Protein AF-A0ABD3QQI7-F1 (afdb_monomer)

Radius of gyration: 17.25 Å; Cα contacts (8 Å, |Δi|>4): 127; chains: 1; bounding box: 36×41×48 Å

Structure (mmCIF, N/CA/C/O backbone):
data_AF-A0ABD3QQI7-F1
#
_entry.id   AF-A0ABD3QQI7-F1
#
loop_
_atom_site.group_PDB
_atom_site.id
_atom_site.type_symbol
_atom_site.label_atom_id
_atom_site.label_alt_id
_atom_site.label_comp_id
_atom_site.label_asym_id
_atom_site.label_entity_id
_atom_site.label_seq_id
_atom_site.pdbx_PDB_ins_code
_atom_site.Cartn_x
_atom_site.Cartn_y
_atom_site.Cartn_z
_atom_site.occupancy
_atom_site.B_iso_or_equiv
_atom_site.auth_seq_id
_atom_site.auth_comp_id
_atom_site.auth_asym_id
_atom_site.auth_atom_id
_atom_site.pdbx_PDB_model_num
ATOM 1 N N . MET A 1 1 ? 3.034 -17.577 -5.603 1.00 34.38 1 MET A N 1
ATOM 2 C CA . MET A 1 1 ? 1.889 -17.035 -6.362 1.00 34.38 1 MET A CA 1
ATOM 3 C C . MET A 1 1 ? 1.165 -16.129 -5.384 1.00 34.38 1 MET A C 1
ATOM 5 O O . MET A 1 1 ? 0.642 -16.650 -4.413 1.00 34.38 1 MET A O 1
ATOM 9 N N . TYR A 1 2 ? 1.282 -14.807 -5.522 1.00 46.41 2 TYR A N 1
ATOM 10 C CA . TYR A 1 2 ? 0.501 -13.881 -4.698 1.00 46.41 2 TYR A CA 1
ATOM 11 C C . TYR A 1 2 ? -0.863 -13.752 -5.367 1.00 46.41 2 TYR A C 1
ATOM 13 O O . TYR A 1 2 ? -0.956 -13.210 -6.468 1.00 46.41 2 TYR A O 1
ATOM 21 N N . ASN A 1 3 ? -1.888 -14.337 -4.758 1.00 52.16 3 ASN A N 1
ATOM 22 C CA . ASN A 1 3 ? -3.257 -14.190 -5.223 1.00 52.16 3 ASN A CA 1
ATOM 23 C C . ASN A 1 3 ? -3.844 -12.907 -4.627 1.00 52.16 3 ASN A C 1
ATOM 25 O O . ASN A 1 3 ? -3.501 -12.516 -3.515 1.00 52.16 3 ASN A O 1
ATOM 29 N N . ASN A 1 4 ? -4.757 -12.257 -5.345 1.00 64.25 4 ASN A N 1
ATOM 30 C CA . ASN A 1 4 ? -5.561 -11.169 -4.787 1.00 64.25 4 ASN A CA 1
ATOM 31 C C . ASN A 1 4 ? -6.795 -11.757 -4.080 1.00 64.25 4 ASN A C 1
ATOM 33 O O . ASN A 1 4 ? -7.931 -11.537 -4.499 1.00 64.25 4 ASN A O 1
ATOM 37 N N . ASP A 1 5 ? -6.549 -12.621 -3.094 1.00 74.69 5 ASP A N 1
ATOM 38 C CA . ASP A 1 5 ? -7.580 -13.314 -2.326 1.00 74.69 5 ASP A CA 1
ATOM 39 C C . ASP A 1 5 ? -7.537 -12.942 -0.837 1.00 74.69 5 ASP A C 1
ATOM 41 O O . ASP A 1 5 ? -6.601 -12.311 -0.339 1.00 74.69 5 ASP A O 1
ATOM 45 N N . ALA A 1 6 ? -8.608 -13.308 -0.129 1.00 76.31 6 ALA A N 1
ATOM 46 C CA . ALA A 1 6 ? -8.812 -12.928 1.262 1.00 76.31 6 ALA A CA 1
ATOM 47 C C . ALA A 1 6 ? -7.678 -13.430 2.169 1.00 76.31 6 ALA A C 1
ATOM 49 O O . ALA A 1 6 ? -7.277 -12.723 3.089 1.00 76.31 6 ALA A O 1
ATOM 50 N N . GLU A 1 7 ? -7.146 -14.622 1.883 1.00 80.69 7 GLU A N 1
ATOM 51 C CA . GLU A 1 7 ? -6.081 -15.264 2.655 1.00 80.69 7 GLU A CA 1
ATOM 52 C C . GLU A 1 7 ? -4.735 -14.561 2.468 1.00 80.69 7 GLU A C 1
ATOM 54 O O . GLU A 1 7 ? -4.007 -14.342 3.441 1.00 80.69 7 GLU A O 1
ATOM 59 N N . SER A 1 8 ? -4.425 -14.139 1.243 1.00 82.25 8 SER A N 1
ATOM 60 C CA . SER A 1 8 ? -3.227 -13.353 0.951 1.00 82.25 8 SER A CA 1
ATOM 61 C C . SER A 1 8 ? -3.272 -11.987 1.640 1.00 82.25 8 SER A C 1
ATOM 63 O O . SER A 1 8 ? -2.263 -11.551 2.197 1.00 82.25 8 SER A O 1
ATOM 65 N N . PHE A 1 9 ? -4.445 -11.343 1.688 1.00 83.56 9 PHE A N 1
ATOM 66 C CA . PHE A 1 9 ? -4.632 -10.105 2.449 1.00 83.56 9 PHE A CA 1
ATOM 67 C C . PHE A 1 9 ? -4.379 -10.313 3.949 1.00 83.56 9 PHE A C 1
ATOM 69 O O . PHE A 1 9 ? -3.537 -9.616 4.519 1.00 83.56 9 PHE A O 1
ATOM 76 N N . THR A 1 10 ? -5.021 -11.313 4.576 1.00 86.81 10 THR A N 1
ATOM 77 C CA . THR A 1 10 ? -4.793 -11.629 5.999 1.00 86.81 10 THR A CA 1
ATOM 78 C C . THR A 1 10 ? -3.314 -11.891 6.274 1.00 86.81 10 THR A C 1
ATOM 80 O O . THR A 1 10 ? -2.755 -11.373 7.239 1.00 86.81 10 THR A O 1
ATOM 83 N N . THR A 1 11 ? -2.664 -12.674 5.409 1.00 89.19 11 THR A N 1
ATOM 84 C CA . THR A 1 11 ? -1.254 -13.052 5.560 1.00 89.19 11 THR A CA 1
ATOM 85 C C . THR A 1 11 ? -0.358 -11.820 5.560 1.00 89.19 11 THR A C 1
ATOM 87 O O . THR A 1 11 ? 0.465 -11.669 6.459 1.00 89.19 11 THR A O 1
ATOM 90 N N . ASN A 1 12 ? -0.565 -10.899 4.616 1.00 88.75 12 ASN A N 1
ATOM 91 C CA . ASN A 1 12 ? 0.216 -9.666 4.536 1.00 88.75 12 ASN A CA 1
ATOM 92 C C . ASN A 1 12 ? 0.032 -8.785 5.781 1.00 88.75 12 ASN A C 1
ATOM 94 O O . ASN A 1 12 ? 1.013 -8.251 6.300 1.00 88.75 12 ASN A O 1
ATOM 98 N N . VAL A 1 13 ? -1.195 -8.670 6.299 1.00 90.62 13 VAL A N 1
ATOM 99 C CA . VAL A 1 13 ? -1.470 -7.915 7.534 1.00 90.62 13 VAL A CA 1
ATOM 100 C C . VAL A 1 13 ? -0.763 -8.552 8.733 1.00 90.62 13 VAL A C 1
ATOM 102 O O . VAL A 1 13 ? -0.071 -7.859 9.479 1.00 90.62 13 VAL A O 1
ATOM 105 N N . VAL A 1 14 ? -0.860 -9.875 8.889 1.00 91.88 14 VAL A N 1
ATOM 106 C CA . VAL A 1 14 ? -0.189 -10.613 9.972 1.00 91.88 14 VAL A CA 1
ATOM 107 C C . VAL A 1 14 ? 1.332 -10.471 9.880 1.00 91.88 14 VAL A C 1
ATOM 109 O O . VAL A 1 14 ? 1.983 -10.217 10.892 1.00 91.88 14 VAL A O 1
ATOM 112 N N . THR A 1 15 ? 1.915 -10.568 8.683 1.00 94.12 15 THR A N 1
ATOM 113 C CA . THR A 1 15 ? 3.352 -10.333 8.472 1.00 94.12 15 THR A CA 1
ATOM 114 C C . THR A 1 15 ? 3.748 -8.889 8.798 1.00 94.12 15 THR A C 1
ATOM 116 O O . THR A 1 15 ? 4.799 -8.658 9.402 1.00 94.12 15 THR A O 1
ATOM 119 N N . GLY A 1 16 ? 2.901 -7.909 8.472 1.00 94.00 16 GLY A N 1
ATOM 120 C CA . GLY A 1 16 ? 3.091 -6.511 8.865 1.00 94.00 16 GLY A CA 1
ATOM 121 C C . GLY A 1 16 ? 3.177 -6.339 10.383 1.00 94.00 16 GLY A C 1
ATOM 122 O O . GLY A 1 16 ? 4.066 -5.645 10.871 1.00 94.00 16 GLY A O 1
ATOM 123 N N . VAL A 1 17 ? 2.318 -7.031 11.134 1.00 95.25 17 VAL A N 1
ATOM 124 C CA . VAL A 1 17 ? 2.361 -7.042 12.606 1.00 95.25 17 VAL A CA 1
ATOM 125 C C . VAL A 1 17 ? 3.618 -7.745 13.127 1.00 95.25 17 VAL A C 1
ATOM 127 O O . VAL A 1 17 ? 4.332 -7.204 13.967 1.00 95.25 17 VAL A O 1
ATOM 130 N N . GLN A 1 18 ? 3.937 -8.932 12.603 1.00 94.50 18 GLN A N 1
ATOM 131 C CA . GLN A 1 18 ? 5.090 -9.731 13.047 1.00 94.50 18 GLN A CA 1
ATOM 132 C C . GLN A 1 18 ? 6.438 -9.051 12.787 1.00 94.50 18 GLN A C 1
ATOM 134 O O . GLN A 1 18 ? 7.374 -9.215 13.566 1.00 94.50 18 GLN A O 1
ATOM 139 N N . SER A 1 19 ? 6.540 -8.287 11.700 1.00 95.81 19 SER A N 1
ATOM 140 C CA . SER A 1 19 ? 7.739 -7.509 11.368 1.00 95.81 19 SER A CA 1
ATOM 141 C C . SER A 1 19 ? 7.876 -6.218 12.184 1.00 95.81 19 SER A C 1
ATOM 143 O O . SER A 1 19 ? 8.924 -5.579 12.127 1.00 95.81 19 SER A O 1
ATOM 145 N N . GLY A 1 20 ? 6.841 -5.824 12.935 1.00 93.62 20 GLY A N 1
ATOM 146 C CA . GLY A 1 20 ? 6.783 -4.552 13.659 1.00 93.62 20 GLY A CA 1
ATOM 147 C C . GLY A 1 20 ? 6.472 -3.341 12.776 1.00 93.62 20 GLY A C 1
ATOM 148 O O . GLY A 1 20 ? 6.507 -2.213 13.260 1.00 93.62 20 GLY A O 1
ATOM 149 N N . TRP A 1 21 ? 6.161 -3.548 11.493 1.00 92.94 21 TRP A N 1
ATOM 150 C CA . TRP A 1 21 ? 5.775 -2.467 10.585 1.00 92.94 21 TRP A CA 1
ATOM 151 C C . TRP A 1 21 ? 4.370 -1.929 10.903 1.00 92.94 21 TRP A C 1
ATOM 153 O O . TRP A 1 21 ? 4.168 -0.715 10.965 1.00 92.94 21 TRP A O 1
ATOM 163 N N . LEU A 1 22 ? 3.412 -2.824 11.169 1.00 94.62 22 LEU A N 1
ATOM 164 C CA . LEU A 1 22 ? 2.130 -2.479 11.786 1.00 94.62 22 LEU A CA 1
ATOM 165 C C . LEU A 1 22 ? 2.257 -2.637 13.299 1.00 94.62 22 LEU A C 1
ATOM 167 O O . LEU A 1 22 ? 2.469 -3.739 13.800 1.00 94.62 22 LEU A O 1
ATOM 171 N N . GLN A 1 23 ? 2.108 -1.538 14.029 1.00 95.75 23 GLN A N 1
ATOM 172 C CA . GLN A 1 23 ? 2.324 -1.505 15.472 1.00 95.75 23 GLN A CA 1
ATOM 173 C C . GLN A 1 23 ? 1.207 -0.750 16.187 1.00 95.75 23 GLN A C 1
ATOM 175 O O . GLN A 1 23 ? 0.340 -0.136 15.569 1.00 95.75 23 GLN A O 1
ATOM 180 N N . ARG A 1 24 ? 1.238 -0.777 17.520 1.00 96.25 24 ARG A N 1
ATOM 181 C CA . ARG A 1 24 ? 0.294 -0.050 18.370 1.00 96.25 24 ARG A CA 1
ATOM 182 C C . ARG A 1 24 ? 0.120 1.403 17.915 1.00 96.25 24 ARG A C 1
ATOM 184 O O . ARG A 1 24 ? 1.096 2.148 17.850 1.00 96.25 24 ARG A O 1
ATOM 191 N N . GLY A 1 25 ? -1.126 1.806 17.660 1.00 94.50 25 GLY A N 1
ATOM 192 C CA . GLY A 1 25 ? -1.473 3.153 17.192 1.00 94.50 25 GLY A CA 1
ATOM 193 C C . GLY A 1 25 ? -1.402 3.353 15.674 1.00 94.50 25 GLY A C 1
ATOM 194 O O . GLY A 1 25 ? -1.752 4.433 15.200 1.00 94.50 25 GLY A O 1
ATOM 195 N N . SER A 1 26 ? -0.990 2.344 14.900 1.00 94.62 26 SER A N 1
ATOM 196 C CA . SER A 1 26 ? -1.114 2.363 13.440 1.00 94.62 26 SER A CA 1
ATOM 197 C C . SER A 1 26 ? -2.585 2.368 13.010 1.00 94.62 26 SER A C 1
ATOM 199 O O . SER A 1 26 ? -3.444 1.755 13.648 1.00 94.62 26 SER A O 1
ATOM 201 N N . VAL A 1 27 ? -2.847 3.015 11.873 1.00 92.56 27 VAL A N 1
ATOM 202 C CA . VAL A 1 27 ? -4.125 2.948 11.159 1.00 92.56 27 VAL A CA 1
ATOM 203 C C . VAL A 1 27 ? -3.892 2.222 9.841 1.00 92.56 27 VAL A C 1
ATOM 205 O O . VAL A 1 27 ? -3.147 2.708 8.990 1.00 92.56 27 VAL A O 1
ATOM 208 N N . LEU A 1 28 ? -4.512 1.057 9.676 1.00 92.25 28 LEU A N 1
ATOM 209 C CA . LEU A 1 28 ? -4.548 0.341 8.408 1.00 92.25 28 LEU A CA 1
ATOM 210 C C . LEU A 1 28 ? -5.768 0.827 7.625 1.00 92.25 28 LEU A C 1
ATOM 212 O O . LEU A 1 28 ? -6.891 0.673 8.087 1.00 92.25 28 LEU A O 1
ATOM 216 N N . VAL A 1 29 ? -5.557 1.422 6.456 1.00 89.69 29 VAL A N 1
ATOM 217 C CA . VAL A 1 29 ? -6.639 1.864 5.568 1.00 89.69 29 VAL A CA 1
ATOM 218 C C . VAL A 1 29 ? -6.808 0.839 4.454 1.00 89.69 29 VAL A C 1
ATOM 220 O O . VAL A 1 29 ? -5.826 0.489 3.799 1.00 89.69 29 VAL A O 1
ATOM 223 N N . ALA A 1 30 ? -8.034 0.377 4.222 1.00 88.44 30 ALA A N 1
ATOM 224 C CA . ALA A 1 30 ? -8.340 -0.576 3.160 1.00 88.44 30 ALA A CA 1
ATOM 225 C C . ALA A 1 30 ? -9.662 -0.231 2.464 1.00 88.44 30 ALA A C 1
ATOM 227 O O . ALA A 1 30 ? -10.595 0.285 3.084 1.00 88.44 30 ALA A O 1
ATOM 228 N N . ASP A 1 31 ? -9.757 -0.531 1.167 1.00 83.25 31 ASP A N 1
ATOM 229 C CA . ASP A 1 31 ? -11.053 -0.532 0.491 1.00 83.25 31 ASP A CA 1
ATOM 230 C C . ASP A 1 31 ? -11.954 -1.646 1.049 1.00 83.25 31 ASP A C 1
ATOM 232 O O . ASP A 1 31 ? -11.485 -2.640 1.611 1.00 83.25 31 ASP A O 1
ATOM 236 N N . ASN A 1 32 ? -13.266 -1.490 0.893 1.00 78.94 32 ASN A N 1
ATOM 237 C CA . ASN A 1 32 ? -14.251 -2.455 1.374 1.00 78.94 32 ASN A CA 1
ATOM 238 C C . ASN A 1 32 ? -14.560 -3.576 0.363 1.00 78.94 32 ASN A C 1
ATOM 240 O O . ASN A 1 32 ? -15.684 -4.086 0.328 1.00 78.94 32 ASN A O 1
ATOM 244 N N . SER A 1 33 ? -13.586 -3.966 -0.470 1.00 78.25 33 SER A N 1
ATOM 245 C CA . SER A 1 33 ? -13.733 -5.089 -1.400 1.00 78.25 33 SER A CA 1
ATOM 246 C C . SER A 1 33 ? -14.187 -6.365 -0.678 1.00 78.25 33 SER A C 1
ATOM 248 O O . SER A 1 33 ? -13.796 -6.640 0.460 1.00 78.25 33 SER A O 1
ATOM 250 N N . ALA A 1 34 ? -14.984 -7.197 -1.358 1.00 69.75 34 ALA A N 1
ATOM 251 C CA . ALA A 1 34 ? -15.436 -8.493 -0.835 1.00 69.75 34 ALA A CA 1
ATOM 252 C C . ALA A 1 34 ? -14.263 -9.423 -0.460 1.00 69.75 34 ALA A C 1
ATOM 254 O O . ALA A 1 34 ? -14.400 -10.288 0.404 1.00 69.75 34 ALA A O 1
ATOM 255 N N . VAL A 1 35 ? -13.095 -9.213 -1.077 1.00 65.94 35 VAL A N 1
ATOM 256 C CA . VAL A 1 35 ? -11.839 -9.905 -0.755 1.00 65.94 35 VAL A CA 1
ATOM 257 C C . VAL A 1 35 ? -11.341 -9.542 0.650 1.00 65.94 35 VAL A C 1
ATOM 259 O O . VAL A 1 35 ? -10.846 -10.403 1.373 1.00 65.94 35 VAL A O 1
ATOM 262 N N . HIS A 1 36 ? -11.515 -8.293 1.078 1.00 63.09 36 HIS A N 1
ATOM 263 C CA . HIS A 1 36 ? -11.062 -7.820 2.386 1.00 63.09 36 HIS A CA 1
ATOM 264 C C . HIS A 1 36 ? -12.096 -8.027 3.498 1.00 63.09 36 HIS A C 1
ATOM 266 O O . HIS A 1 36 ? -11.731 -8.004 4.664 1.00 63.09 36 HIS A O 1
ATOM 272 N N . THR A 1 37 ? -13.369 -8.246 3.161 1.00 62.47 37 THR A N 1
ATOM 273 C CA . THR A 1 37 ? -14.474 -8.316 4.140 1.00 62.47 37 THR A CA 1
ATOM 274 C C . THR A 1 37 ? -15.072 -9.719 4.309 1.00 62.47 37 THR A C 1
ATOM 276 O O . THR A 1 37 ? -15.802 -9.972 5.268 1.00 62.47 37 THR A O 1
ATOM 279 N N . GLY A 1 38 ? -14.763 -10.656 3.406 1.00 63.97 38 GLY A N 1
ATOM 280 C CA . GLY A 1 38 ? -15.265 -12.032 3.441 1.00 63.97 38 GLY A CA 1
ATOM 281 C C . GLY A 1 38 ? -14.301 -13.062 4.048 1.00 63.97 38 GLY A C 1
ATOM 282 O O . GLY A 1 38 ? -13.099 -12.835 4.197 1.00 63.97 38 GLY A O 1
ATOM 283 N N . GLY A 1 39 ? -14.824 -14.254 4.351 1.00 68.31 39 GLY A N 1
ATOM 284 C CA . GLY A 1 39 ? -14.025 -15.415 4.760 1.00 68.31 39 GLY A CA 1
ATOM 285 C C . GLY A 1 39 ? -13.330 -15.231 6.113 1.00 68.31 39 GLY A C 1
ATOM 286 O O . GLY A 1 39 ? -13.976 -14.925 7.106 1.00 68.31 39 GLY A O 1
ATOM 287 N N . ARG A 1 40 ? -12.006 -15.433 6.166 1.00 63.78 40 ARG A N 1
ATOM 288 C CA . ARG A 1 40 ? -11.204 -15.265 7.396 1.00 63.78 40 ARG A CA 1
ATOM 289 C C . ARG A 1 40 ? -11.035 -13.807 7.837 1.00 63.78 40 ARG A C 1
ATOM 291 O O . ARG A 1 40 ? -10.574 -13.576 8.948 1.00 63.78 40 ARG A O 1
ATOM 298 N N . ASN A 1 41 ? -11.403 -12.837 6.999 1.00 71.62 41 ASN A N 1
ATOM 299 C CA . ASN A 1 41 ? -11.239 -11.422 7.328 1.00 71.62 41 ASN A CA 1
ATOM 300 C C . ASN A 1 41 ? -12.383 -10.846 8.173 1.00 71.62 41 ASN A C 1
ATOM 302 O O . ASN A 1 41 ? -12.272 -9.714 8.634 1.00 71.62 41 ASN A O 1
ATOM 306 N N . THR A 1 42 ? -13.448 -11.614 8.428 1.00 77.81 42 THR A N 1
ATOM 307 C CA . THR A 1 42 ? -14.592 -11.159 9.235 1.00 77.81 42 THR A CA 1
ATOM 308 C C . THR A 1 42 ? -14.193 -10.786 10.668 1.00 77.81 42 THR A C 1
ATOM 310 O O . THR A 1 42 ? -14.745 -9.842 11.219 1.00 77.81 42 THR A O 1
ATOM 313 N N . ASP A 1 43 ? -13.178 -11.453 11.227 1.00 85.31 43 ASP A N 1
ATOM 314 C CA . ASP A 1 43 ? -12.683 -11.195 12.587 1.00 85.31 43 ASP A CA 1
ATOM 315 C C . ASP A 1 43 ? -11.392 -10.353 12.614 1.00 85.31 43 ASP A C 1
ATOM 317 O O . ASP A 1 43 ? -10.869 -10.051 13.688 1.00 85.31 43 ASP A O 1
ATOM 321 N N . LEU A 1 44 ? -10.845 -9.977 11.448 1.00 87.88 44 LEU A N 1
ATOM 322 C CA . LEU A 1 44 ? -9.528 -9.334 11.356 1.00 87.88 44 LEU A CA 1
ATOM 323 C C . LEU A 1 44 ? -9.504 -7.967 12.049 1.00 87.88 44 LEU A C 1
ATOM 325 O O . LEU A 1 44 ? -8.536 -7.647 12.735 1.00 87.88 44 LEU A O 1
ATOM 329 N N . GLU A 1 45 ? -10.572 -7.184 11.898 1.00 90.62 45 GLU A N 1
ATOM 330 C CA . GLU A 1 45 ? -10.728 -5.886 12.562 1.00 90.62 45 GLU A CA 1
ATOM 331 C C . GLU A 1 45 ? -10.669 -6.028 14.089 1.00 90.62 45 GLU A C 1
ATOM 333 O O . GLU A 1 45 ? -9.861 -5.370 14.748 1.00 90.62 45 GLU A O 1
ATOM 338 N N . GLN A 1 46 ? -11.462 -6.951 14.642 1.00 92.44 46 GLN A N 1
ATOM 339 C CA . GLN A 1 46 ? -11.507 -7.212 16.079 1.00 92.44 46 GLN A CA 1
ATOM 340 C C . GLN A 1 46 ? -10.159 -7.740 16.591 1.00 92.44 46 GLN A C 1
ATOM 342 O O . GLN A 1 46 ? -9.654 -7.283 17.615 1.00 92.44 46 GLN A O 1
ATOM 347 N N . TRP A 1 47 ? -9.532 -8.660 15.851 1.00 93.62 47 TRP A N 1
ATOM 348 C CA . TRP A 1 47 ? -8.227 -9.217 16.204 1.00 93.62 47 TRP A CA 1
ATOM 349 C C . TRP A 1 47 ? -7.125 -8.149 16.247 1.00 93.62 47 TRP A C 1
ATOM 351 O O . TRP A 1 47 ? -6.348 -8.122 17.207 1.00 93.62 47 TRP A O 1
ATOM 361 N N . LEU A 1 48 ? -7.073 -7.258 15.247 1.00 94.69 48 LEU A N 1
ATOM 362 C CA . LEU A 1 48 ? -6.122 -6.141 15.191 1.00 94.69 48 LEU A CA 1
ATOM 363 C C . LEU A 1 48 ? -6.299 -5.184 16.373 1.00 94.69 48 LEU A C 1
ATOM 365 O O . LEU A 1 48 ? -5.311 -4.758 16.984 1.00 94.69 48 LEU A O 1
ATOM 369 N N . TRP A 1 49 ? -7.548 -4.871 16.712 1.00 95.50 49 TRP A N 1
ATOM 370 C CA . TRP A 1 49 ? -7.852 -3.964 17.807 1.00 95.50 49 TRP A CA 1
ATOM 371 C C . TRP A 1 49 ? -7.493 -4.565 19.170 1.00 95.50 49 TRP A C 1
ATOM 373 O O . TRP A 1 49 ? -6.711 -3.969 19.915 1.00 95.50 49 TRP A O 1
ATOM 383 N N . ASP A 1 50 ? -7.989 -5.765 19.474 1.00 96.62 50 ASP A N 1
ATOM 384 C CA . ASP A 1 50 ? -7.863 -6.364 20.808 1.00 96.62 50 ASP A CA 1
ATOM 385 C C . ASP A 1 50 ? -6.425 -6.745 21.160 1.00 96.62 50 ASP A C 1
ATOM 387 O O . ASP A 1 50 ? -6.005 -6.608 22.311 1.00 96.62 50 ASP A O 1
ATOM 391 N N . ASN A 1 51 ? -5.657 -7.216 20.175 1.00 95.62 51 ASN A N 1
ATOM 392 C CA . ASN A 1 51 ? -4.322 -7.762 20.420 1.00 95.62 51 ASN A CA 1
ATOM 393 C C . ASN A 1 51 ? -3.207 -6.736 20.196 1.00 95.62 51 ASN A C 1
ATOM 395 O O . ASN A 1 51 ? -2.150 -6.845 20.817 1.00 95.62 51 ASN A O 1
ATOM 399 N N . PHE A 1 52 ? -3.422 -5.740 19.329 1.00 96.19 52 PHE A N 1
ATOM 400 C CA . PHE A 1 52 ? -2.355 -4.824 18.905 1.00 96.19 52 PHE A CA 1
ATOM 401 C C . PHE A 1 52 ? -2.730 -3.347 18.990 1.00 96.19 52 PHE A C 1
ATOM 403 O O . PHE A 1 52 ? -1.845 -2.504 18.845 1.00 96.19 52 PHE A O 1
ATOM 410 N N . GLN A 1 53 ? -3.999 -3.010 19.252 1.00 96.75 53 GLN A N 1
ATOM 411 C CA . GLN A 1 53 ? -4.508 -1.632 19.218 1.00 96.75 53 GLN A CA 1
ATOM 412 C C . GLN A 1 53 ? -4.168 -0.937 17.889 1.00 96.75 53 GLN A C 1
ATOM 414 O O . GLN A 1 53 ? -3.713 0.212 17.858 1.00 96.75 53 GLN A O 1
ATOM 419 N N . ILE A 1 54 ? -4.345 -1.681 16.795 1.00 96.88 54 ILE A N 1
ATOM 420 C CA . ILE A 1 54 ? -4.261 -1.197 15.416 1.00 96.88 54 ILE A CA 1
ATOM 421 C C . ILE A 1 54 ? -5.688 -0.948 14.938 1.00 96.88 54 ILE A C 1
ATOM 423 O O . ILE A 1 54 ? -6.545 -1.820 15.073 1.00 96.88 54 ILE A O 1
ATOM 427 N N . PHE A 1 55 ? -5.948 0.234 14.384 1.00 94.81 55 PHE A N 1
ATOM 428 C CA . PHE A 1 55 ? -7.272 0.589 13.877 1.00 94.81 55 PHE A CA 1
ATOM 429 C C . PHE A 1 55 ? -7.377 0.262 12.386 1.00 94.81 55 PH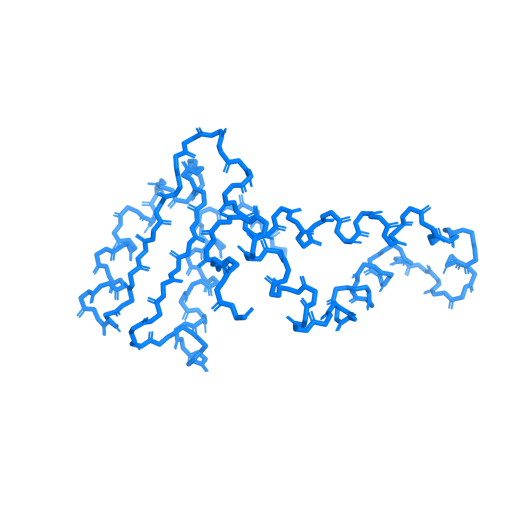E A C 1
ATOM 431 O O . PHE A 1 55 ? -6.558 0.734 11.597 1.00 94.81 55 PHE A O 1
ATOM 438 N N . LEU A 1 56 ? -8.374 -0.531 11.993 1.00 92.00 56 LEU A N 1
ATOM 439 C CA . LEU A 1 56 ? -8.677 -0.814 10.591 1.00 92.00 56 LEU A CA 1
ATOM 440 C C . LEU A 1 56 ? -9.779 0.136 10.110 1.00 92.00 56 LEU A C 1
ATOM 442 O O . LEU A 1 56 ? -10.906 0.090 10.592 1.00 92.00 56 LEU A O 1
ATOM 446 N N . LEU A 1 57 ? -9.438 1.015 9.170 1.00 90.44 57 LEU A N 1
ATOM 447 C CA . LEU A 1 57 ? -10.356 1.962 8.553 1.00 90.44 57 LEU A CA 1
ATOM 448 C C . LEU A 1 57 ? -10.800 1.443 7.184 1.00 90.44 57 LEU A C 1
ATOM 450 O O . LEU A 1 57 ? -10.028 1.453 6.222 1.00 90.44 57 LEU A O 1
ATOM 454 N N . TRP A 1 58 ? -12.072 1.065 7.092 1.00 89.19 58 TRP A N 1
ATOM 455 C CA . TRP A 1 58 ? -12.716 0.729 5.827 1.00 89.19 58 TRP A CA 1
ATOM 456 C C . TRP A 1 58 ? -13.143 1.983 5.071 1.00 89.19 58 TRP A C 1
ATOM 458 O O . TRP A 1 58 ? -13.894 2.814 5.588 1.00 89.19 58 TRP A O 1
ATOM 468 N N . LEU A 1 59 ? -12.702 2.102 3.821 1.00 90.06 59 LEU A N 1
ATOM 469 C CA . LEU A 1 59 ? -13.178 3.146 2.923 1.00 90.06 59 LEU A CA 1
ATOM 470 C C . LEU A 1 59 ? -14.571 2.806 2.373 1.00 90.06 59 LEU A C 1
ATOM 472 O O . LEU A 1 59 ? -14.878 1.629 2.152 1.00 90.06 59 LEU A O 1
ATOM 476 N N . PRO A 1 60 ? -15.425 3.814 2.114 1.00 89.00 60 PRO A N 1
ATOM 477 C CA . PRO A 1 60 ? -16.681 3.597 1.413 1.00 89.00 60 PRO A CA 1
ATOM 478 C C . PRO A 1 60 ? -16.478 2.951 0.040 1.00 89.00 60 PRO A C 1
ATOM 480 O O . PRO A 1 60 ? -15.438 3.071 -0.607 1.00 89.00 60 PRO A O 1
ATOM 483 N N . ALA A 1 61 ? -17.520 2.279 -0.445 1.00 87.12 61 ALA A N 1
ATOM 484 C CA . ALA A 1 61 ? -17.470 1.705 -1.781 1.00 87.12 61 ALA A CA 1
ATOM 485 C C . ALA A 1 61 ? -17.375 2.821 -2.829 1.00 87.12 61 ALA A C 1
ATOM 487 O O . ALA A 1 61 ? -18.128 3.795 -2.767 1.00 87.12 61 ALA A O 1
ATOM 488 N N . ARG A 1 62 ? -16.541 2.604 -3.854 1.00 86.44 62 ARG A N 1
ATOM 489 C CA . ARG A 1 62 ? -16.373 3.510 -5.006 1.00 86.44 62 ARG A CA 1
ATOM 490 C C . ARG A 1 62 ? -15.796 4.888 -4.646 1.00 86.44 62 ARG A C 1
ATOM 492 O O . ARG A 1 62 ? -16.142 5.861 -5.307 1.00 86.44 62 ARG A O 1
ATOM 499 N N . THR A 1 63 ? -14.897 4.949 -3.662 1.00 90.88 63 THR A N 1
ATOM 500 C CA . THR A 1 63 ? -14.099 6.151 -3.343 1.00 90.88 63 THR A CA 1
ATOM 501 C C . THR A 1 63 ? -12.590 5.900 -3.515 1.00 90.88 63 THR A C 1
ATOM 503 O O . THR A 1 63 ? -11.836 5.989 -2.539 1.00 90.88 63 THR A O 1
ATOM 506 N N . PRO A 1 64 ? -12.111 5.515 -4.718 1.00 90.25 64 PRO A N 1
ATOM 507 C CA . PRO A 1 64 ? -10.681 5.285 -4.959 1.00 90.25 64 PRO A CA 1
ATOM 508 C C . PRO A 1 64 ? -9.828 6.534 -4.690 1.00 90.25 64 PRO A C 1
ATOM 510 O O . PRO A 1 64 ? -8.673 6.427 -4.295 1.00 90.25 64 PRO A O 1
ATOM 513 N N . GLU A 1 65 ? -10.402 7.728 -4.831 1.00 92.81 65 GLU A N 1
ATOM 514 C CA . GLU A 1 65 ? -9.745 9.004 -4.552 1.00 92.81 65 GLU A CA 1
ATOM 515 C C . GLU A 1 65 ? -9.403 9.217 -3.072 1.00 92.81 65 GLU A C 1
ATOM 517 O O . GLU A 1 65 ? -8.610 10.100 -2.758 1.00 92.81 65 GLU A O 1
ATOM 522 N N . TRP A 1 66 ? -9.964 8.409 -2.167 1.00 92.69 66 TRP A N 1
ATOM 523 C CA . TRP A 1 66 ? -9.600 8.407 -0.747 1.00 92.69 66 TRP A CA 1
ATOM 524 C C . TRP A 1 66 ? -8.528 7.369 -0.424 1.00 92.69 66 TRP A C 1
ATOM 526 O O . TRP A 1 66 ? -8.084 7.310 0.713 1.00 92.69 66 TRP A O 1
ATOM 536 N N . ASN A 1 67 ? -8.094 6.547 -1.381 1.00 92.56 67 ASN A N 1
ATOM 537 C CA . A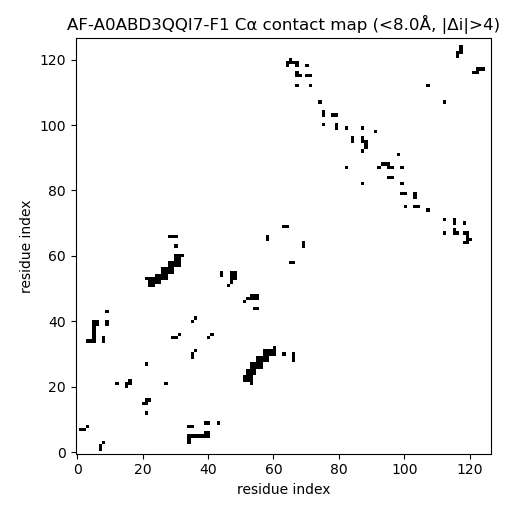SN A 1 67 ? -7.066 5.543 -1.150 1.00 92.56 67 ASN A CA 1
ATOM 538 C C . ASN A 1 67 ? -5.707 6.017 -1.707 1.00 92.56 67 ASN A C 1
ATOM 540 O O . ASN A 1 67 ? -5.528 6.066 -2.927 1.00 92.56 67 ASN A O 1
ATOM 544 N N . PRO A 1 68 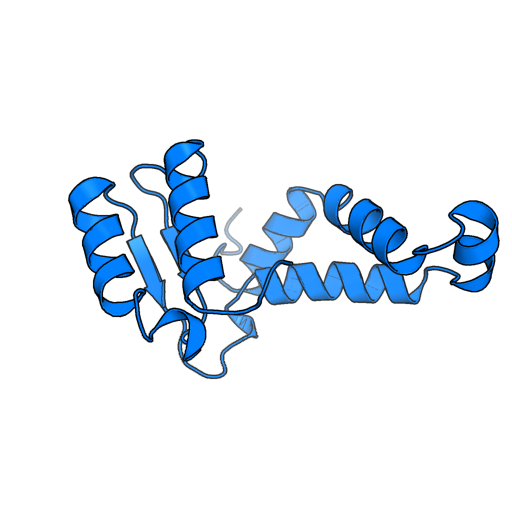? -4.700 6.308 -0.859 1.00 92.25 68 PRO A N 1
ATOM 545 C CA . PRO A 1 68 ? -3.403 6.807 -1.313 1.00 92.25 68 PRO A CA 1
ATOM 546 C C . PRO A 1 68 ? -2.668 5.845 -2.247 1.00 92.25 68 PRO A C 1
ATOM 548 O O . PRO A 1 68 ? -1.849 6.293 -3.053 1.00 92.25 68 PRO A O 1
ATOM 551 N N . ILE A 1 69 ? -2.967 4.540 -2.170 1.00 92.38 69 ILE A N 1
ATOM 552 C CA . ILE A 1 69 ? -2.340 3.536 -3.033 1.00 92.38 69 ILE A CA 1
ATOM 553 C C . ILE A 1 69 ? -2.673 3.767 -4.511 1.00 92.38 69 ILE A C 1
ATOM 555 O O . ILE A 1 69 ? -1.818 3.552 -5.364 1.00 92.38 69 ILE A O 1
ATOM 559 N N . GLU A 1 70 ? -3.859 4.296 -4.824 1.00 94.19 70 GLU A N 1
ATOM 560 C CA . GLU A 1 70 ? -4.272 4.593 -6.201 1.00 94.19 70 GLU A CA 1
ATOM 561 C C . GLU A 1 70 ? -3.373 5.667 -6.823 1.00 94.19 70 GLU A C 1
ATOM 563 O O . GLU A 1 70 ? -2.980 5.594 -7.989 1.00 94.19 70 GLU A O 1
ATOM 568 N N . PHE A 1 71 ? -2.955 6.656 -6.030 1.00 95.50 71 PHE A N 1
ATOM 569 C CA . PHE A 1 71 ? -2.010 7.671 -6.487 1.00 95.50 71 PHE A CA 1
ATOM 570 C C . PHE A 1 71 ? -0.583 7.126 -6.626 1.00 95.50 71 PHE A C 1
ATOM 572 O O . PHE A 1 71 ? 0.115 7.526 -7.560 1.00 95.50 71 PHE A O 1
ATOM 579 N N . ALA A 1 72 ? -0.164 6.185 -5.774 1.00 95.94 72 ALA A N 1
ATOM 580 C CA . ALA A 1 72 ? 1.108 5.483 -5.949 1.00 95.94 72 ALA A CA 1
ATOM 581 C C . ALA A 1 72 ? 1.111 4.637 -7.239 1.00 95.94 72 ALA A C 1
ATOM 583 O O . ALA A 1 72 ? 2.080 4.670 -8.001 1.00 95.94 72 ALA A O 1
ATOM 584 N N . TRP A 1 73 ? -0.003 3.968 -7.553 1.00 95.81 73 TRP A N 1
ATOM 585 C CA . TRP A 1 73 ? -0.173 3.262 -8.824 1.00 95.81 73 TRP A CA 1
ATOM 586 C C . TRP A 1 73 ? -0.160 4.205 -10.025 1.00 95.81 73 TRP A C 1
ATOM 588 O O . TRP A 1 73 ? 0.472 3.896 -11.034 1.00 95.81 73 TRP A O 1
ATOM 598 N N . ASN A 1 74 ? -0.760 5.391 -9.913 1.00 96.19 74 ASN A N 1
ATOM 599 C CA . ASN A 1 74 ? -0.677 6.405 -10.964 1.00 96.19 74 ASN A CA 1
ATOM 600 C C . ASN A 1 74 ? 0.771 6.846 -11.238 1.00 96.19 74 ASN A C 1
ATOM 602 O O . ASN A 1 74 ? 1.130 7.047 -12.399 1.00 96.19 74 ASN A O 1
ATOM 606 N N . ILE A 1 75 ? 1.621 6.955 -10.207 1.00 96.88 75 ILE A N 1
ATOM 607 C CA . ILE A 1 75 ? 3.061 7.221 -10.386 1.00 96.88 75 ILE A CA 1
ATOM 608 C C . ILE A 1 75 ? 3.717 6.079 -11.167 1.00 96.88 75 ILE A C 1
ATOM 610 O O . ILE A 1 75 ? 4.448 6.345 -12.126 1.00 96.88 75 ILE A O 1
ATOM 614 N N . LEU A 1 76 ? 3.436 4.825 -10.795 1.00 96.00 76 LEU A N 1
ATOM 615 C CA . LEU A 1 76 ? 3.950 3.657 -11.510 1.00 96.00 76 LEU A CA 1
ATOM 616 C C . LEU A 1 76 ? 3.541 3.682 -12.987 1.00 96.00 76 LEU A C 1
ATOM 618 O O . LEU A 1 76 ? 4.403 3.594 -13.859 1.00 96.00 76 LEU A O 1
ATOM 622 N N . VAL A 1 77 ? 2.248 3.839 -13.275 1.00 94.81 77 VAL A N 1
ATOM 623 C CA . VAL A 1 77 ? 1.712 3.842 -14.645 1.00 94.81 77 VAL A CA 1
ATOM 624 C C . VAL A 1 77 ? 2.302 4.986 -15.466 1.00 94.81 77 VAL A C 1
ATOM 626 O O . VAL A 1 77 ? 2.722 4.766 -16.601 1.00 94.81 77 VAL A O 1
ATOM 629 N N . ALA A 1 78 ? 2.399 6.192 -14.900 1.00 95.31 78 ALA A N 1
ATOM 630 C CA . ALA A 1 78 ? 2.981 7.339 -15.593 1.00 95.31 78 ALA A CA 1
ATOM 631 C C . ALA A 1 78 ? 4.461 7.113 -15.945 1.00 95.31 78 ALA A C 1
ATOM 633 O O . ALA A 1 78 ? 4.883 7.401 -17.065 1.00 95.31 78 ALA A O 1
ATOM 634 N N . ARG A 1 79 ? 5.248 6.559 -15.012 1.00 94.38 79 ARG A N 1
ATOM 635 C CA . ARG A 1 79 ? 6.673 6.259 -15.230 1.00 94.38 79 ARG A CA 1
ATOM 636 C C . ARG A 1 79 ? 6.881 5.073 -16.178 1.00 94.38 79 ARG A C 1
ATOM 638 O O . ARG A 1 79 ? 7.794 5.113 -16.996 1.00 94.38 79 ARG A O 1
ATOM 645 N N . LEU A 1 80 ? 6.017 4.057 -16.133 1.00 91.94 80 LEU A N 1
ATOM 646 C CA . LEU A 1 80 ? 6.010 2.969 -17.117 1.00 91.94 80 LEU A CA 1
ATOM 647 C C . LEU A 1 80 ? 5.652 3.475 -18.518 1.00 91.94 80 LEU A C 1
ATOM 649 O O . LEU A 1 80 ? 6.238 3.019 -19.493 1.00 91.94 80 LEU A O 1
ATOM 653 N N . GLY A 1 81 ? 4.739 4.444 -18.624 1.00 89.88 81 GLY A N 1
ATOM 654 C CA . GLY A 1 81 ? 4.318 5.026 -19.900 1.00 89.88 81 GLY A CA 1
ATOM 655 C C . GLY A 1 81 ? 5.435 5.743 -20.665 1.00 89.88 81 GLY A C 1
ATOM 656 O O . GLY A 1 81 ? 5.348 5.876 -21.882 1.00 89.88 81 GLY A O 1
ATOM 657 N N . VAL A 1 82 ? 6.498 6.170 -19.975 1.00 89.50 82 VAL A N 1
ATOM 658 C CA . VAL A 1 82 ? 7.702 6.757 -20.592 1.00 89.50 82 VAL A CA 1
ATOM 659 C C . VAL A 1 82 ? 8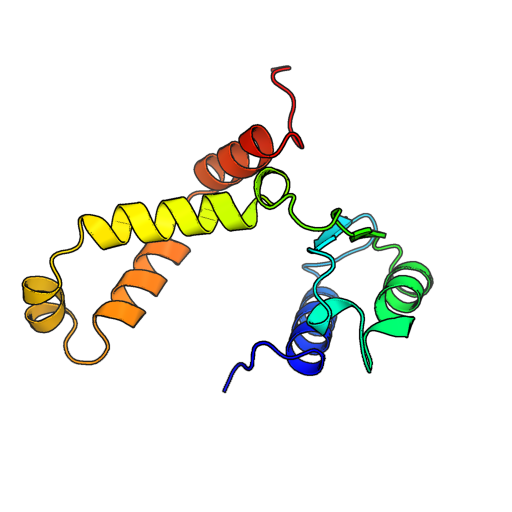.865 5.765 -20.699 1.00 89.50 82 VAL A C 1
ATOM 661 O O . VAL A 1 82 ? 9.932 6.110 -21.208 1.00 89.50 82 VAL A O 1
ATOM 664 N N . PHE A 1 83 ? 8.678 4.530 -20.233 1.00 83.81 83 PHE A N 1
ATOM 665 C CA . PHE A 1 83 ? 9.683 3.479 -20.299 1.00 83.81 83 PHE A CA 1
ATOM 666 C C . PHE A 1 83 ? 9.650 2.826 -21.685 1.00 83.81 83 PHE A C 1
ATOM 668 O O . PHE A 1 83 ? 8.641 2.255 -22.098 1.00 83.81 83 PHE A O 1
ATOM 675 N N . SER A 1 84 ? 10.757 2.886 -22.427 1.00 85.56 84 SER A N 1
ATOM 676 C CA . SER A 1 84 ? 10.843 2.191 -23.716 1.00 85.56 84 SER A CA 1
ATOM 677 C C . SER A 1 84 ? 10.911 0.685 -23.482 1.00 85.56 84 SER A C 1
ATOM 679 O O . SER A 1 84 ? 11.941 0.174 -23.052 1.00 85.56 84 SER A O 1
ATOM 681 N N . LEU A 1 85 ? 9.823 -0.033 -23.776 1.00 75.00 85 LEU A N 1
ATOM 682 C CA . LEU A 1 85 ? 9.763 -1.494 -23.639 1.00 75.00 85 LEU A CA 1
ATOM 683 C C . LEU A 1 85 ? 10.739 -2.217 -24.574 1.00 75.00 85 LEU A C 1
ATOM 685 O O . LEU A 1 85 ? 11.226 -3.293 -24.238 1.00 75.00 85 LEU A O 1
ATOM 689 N N . GLU A 1 86 ? 11.052 -1.617 -25.721 1.00 82.00 86 GLU A N 1
ATOM 690 C CA . GLU A 1 86 ? 12.040 -2.136 -26.664 1.00 82.00 86 GLU A CA 1
ATOM 691 C C . GLU A 1 86 ? 13.450 -2.076 -26.065 1.00 82.00 86 GLU A C 1
ATOM 693 O O . GLU A 1 86 ? 14.128 -3.099 -25.958 1.00 82.00 86 GLU A O 1
ATOM 698 N N . LEU A 1 87 ? 13.861 -0.902 -25.571 1.00 81.69 87 LEU A N 1
ATOM 699 C CA . LEU A 1 87 ? 15.147 -0.751 -24.884 1.00 81.69 87 LEU A CA 1
ATOM 700 C C . LEU A 1 87 ? 15.187 -1.574 -23.596 1.00 81.69 87 LEU A C 1
ATOM 702 O O . LEU A 1 87 ? 16.204 -2.190 -23.294 1.00 81.69 87 LEU A O 1
ATOM 706 N N . ALA A 1 88 ? 14.079 -1.637 -22.860 1.00 80.62 88 ALA A N 1
ATOM 707 C CA . ALA A 1 88 ? 13.950 -2.463 -21.669 1.00 80.62 88 ALA A CA 1
ATOM 708 C C . ALA A 1 88 ? 14.136 -3.948 -21.987 1.00 80.62 88 ALA A C 1
ATOM 710 O O . ALA A 1 88 ? 14.819 -4.644 -21.246 1.00 80.62 88 ALA A O 1
ATOM 711 N N . GLY A 1 89 ? 13.564 -4.440 -23.088 1.00 83.62 89 GLY A N 1
ATOM 712 C CA . GLY A 1 89 ? 13.756 -5.817 -23.540 1.00 83.62 89 GLY A CA 1
ATOM 713 C C . GLY A 1 89 ? 15.212 -6.116 -23.896 1.00 83.62 89 GLY A C 1
ATOM 714 O O . GLY A 1 89 ? 15.698 -7.203 -23.598 1.00 83.62 89 GLY A O 1
ATOM 715 N N . ILE A 1 90 ? 15.925 -5.141 -24.465 1.00 84.06 90 ILE A N 1
ATOM 716 C CA . ILE A 1 90 ? 17.349 -5.274 -24.802 1.00 84.06 90 ILE A CA 1
ATOM 717 C C . ILE A 1 90 ? 18.239 -5.227 -23.549 1.00 84.06 90 ILE A C 1
ATOM 719 O O . ILE A 1 90 ? 19.172 -6.017 -23.433 1.00 84.06 90 ILE A O 1
ATOM 723 N N . ILE A 1 91 ? 17.967 -4.309 -22.617 1.00 83.62 91 ILE A N 1
ATOM 724 C CA . ILE A 1 91 ? 18.828 -4.034 -21.454 1.00 83.62 91 ILE A CA 1
ATOM 725 C C . ILE A 1 91 ? 18.518 -4.969 -20.278 1.00 83.62 91 ILE A C 1
ATOM 727 O O . ILE A 1 91 ? 19.433 -5.467 -19.629 1.00 83.62 91 ILE A O 1
ATOM 731 N N . LEU A 1 92 ? 17.235 -5.186 -19.984 1.00 84.06 92 LEU A N 1
ATOM 732 C CA . LEU A 1 92 ? 16.758 -5.943 -18.820 1.00 84.06 92 LEU A CA 1
ATOM 733 C C . LEU A 1 92 ? 16.395 -7.394 -19.169 1.00 84.06 92 LEU A C 1
ATOM 735 O O . LEU A 1 92 ? 16.251 -8.220 -18.271 1.00 84.06 92 LEU A O 1
ATOM 739 N N . GLY A 1 93 ? 16.254 -7.719 -20.458 1.00 85.44 93 GLY A N 1
ATOM 740 C CA . GLY A 1 93 ? 15.956 -9.069 -20.928 1.00 85.44 93 GLY A CA 1
ATOM 741 C C . GLY A 1 93 ? 14.507 -9.508 -20.686 1.00 85.44 93 GLY A C 1
ATOM 742 O O . GLY A 1 93 ? 13.561 -8.717 -20.713 1.00 85.44 93 GLY A O 1
ATOM 743 N N . SER A 1 94 ? 14.316 -10.812 -20.481 1.00 84.88 94 SER A N 1
ATOM 744 C CA . SER A 1 94 ? 13.015 -11.401 -20.143 1.00 84.88 94 SER A CA 1
ATOM 745 C C . SER A 1 94 ? 12.463 -10.824 -18.837 1.00 84.88 94 SER A C 1
ATOM 747 O O . SER A 1 94 ? 13.210 -10.630 -17.885 1.00 84.88 94 SER A O 1
ATOM 749 N N . HIS A 1 95 ? 11.145 -10.609 -18.773 1.00 87.75 95 HIS A N 1
ATOM 750 C CA . HIS A 1 95 ? 10.459 -9.956 -17.644 1.00 87.75 95 HIS A CA 1
ATOM 751 C C . HIS A 1 95 ? 10.810 -8.472 -17.448 1.00 87.75 95 HIS A C 1
ATOM 753 O O . HIS A 1 95 ? 10.566 -7.926 -16.372 1.00 87.75 95 HIS A O 1
ATOM 759 N N . SER A 1 96 ? 11.300 -7.797 -18.494 1.00 88.56 96 SER A N 1
ATOM 760 C CA . SER A 1 96 ? 11.650 -6.371 -18.477 1.00 88.56 96 SER A CA 1
ATOM 761 C C . SER A 1 96 ? 10.570 -5.466 -17.875 1.00 88.56 96 SER A C 1
ATOM 763 O O . SER A 1 96 ? 10.901 -4.547 -17.136 1.00 88.56 96 SER A O 1
ATOM 765 N N . LEU A 1 97 ? 9.285 -5.750 -18.117 1.00 87.56 97 LEU A N 1
ATOM 766 C CA . LEU A 1 97 ? 8.173 -4.999 -17.525 1.00 87.56 97 LEU A CA 1
ATOM 767 C C . LEU A 1 97 ? 8.120 -5.122 -15.993 1.00 87.56 97 LEU A C 1
ATOM 769 O O . LEU A 1 97 ? 7.894 -4.129 -15.309 1.00 87.56 97 LEU A O 1
ATOM 773 N N . VAL A 1 98 ? 8.329 -6.328 -15.457 1.00 90.25 98 VAL A N 1
ATOM 774 C CA . VAL A 1 98 ? 8.304 -6.578 -14.006 1.00 90.25 98 VAL A CA 1
ATOM 775 C C . VAL A 1 98 ? 9.509 -5.919 -13.346 1.00 90.25 98 VAL A C 1
ATOM 777 O O . VAL A 1 98 ? 9.355 -5.256 -12.328 1.00 90.25 98 VAL A O 1
ATOM 780 N N . VAL A 1 99 ? 10.688 -6.038 -13.964 1.00 89.19 99 VAL A N 1
ATOM 781 C CA . VAL A 1 99 ? 11.914 -5.386 -13.482 1.00 89.19 99 VAL A CA 1
ATOM 782 C C . VAL A 1 99 ? 11.762 -3.863 -13.506 1.00 89.19 99 VAL A C 1
ATOM 784 O O . VAL A 1 99 ? 12.098 -3.199 -12.532 1.00 89.19 99 VAL A O 1
ATOM 787 N N . ALA A 1 100 ? 11.197 -3.298 -14.576 1.00 90.44 100 ALA A N 1
ATOM 788 C CA . ALA A 1 100 ? 10.927 -1.866 -14.658 1.00 90.44 100 ALA A CA 1
ATOM 789 C C . ALA A 1 100 ? 9.931 -1.408 -13.582 1.00 90.44 100 ALA A C 1
ATOM 791 O O . ALA A 1 100 ? 10.149 -0.377 -12.948 1.00 90.44 100 ALA A O 1
ATOM 792 N N . ALA A 1 101 ? 8.862 -2.176 -13.347 1.00 92.75 101 ALA A N 1
ATOM 793 C CA . ALA A 1 101 ? 7.891 -1.864 -12.306 1.00 92.75 101 ALA A CA 1
ATOM 794 C C . ALA A 1 101 ? 8.518 -1.891 -10.904 1.00 92.75 101 ALA A C 1
ATOM 796 O O . ALA A 1 101 ? 8.296 -0.960 -10.134 1.00 92.75 101 ALA A O 1
ATOM 797 N N . ASP A 1 102 ? 9.341 -2.897 -10.602 1.00 93.00 102 ASP A N 1
ATOM 798 C CA . ASP A 1 102 ? 10.080 -2.998 -9.338 1.00 93.00 102 ASP A CA 1
ATOM 799 C C . ASP A 1 102 ? 11.025 -1.803 -9.136 1.00 93.00 102 ASP A C 1
ATOM 801 O O . ASP A 1 102 ? 10.930 -1.098 -8.132 1.00 93.00 102 ASP A O 1
ATOM 805 N N . MET A 1 103 ? 11.846 -1.482 -10.144 1.00 91.38 103 MET A N 1
ATOM 806 C CA . MET A 1 103 ? 12.736 -0.314 -10.112 1.00 91.38 103 MET A CA 1
ATOM 807 C C . MET A 1 103 ? 11.973 0.992 -9.872 1.00 91.38 103 MET A C 1
ATOM 809 O O . MET A 1 103 ? 12.426 1.852 -9.115 1.00 91.38 103 MET A O 1
ATOM 813 N N . ILE A 1 104 ? 10.816 1.155 -10.518 1.00 94.00 104 ILE A N 1
ATOM 814 C CA . ILE A 1 104 ? 9.980 2.343 -10.350 1.00 94.00 104 ILE A CA 1
ATOM 815 C C . ILE A 1 104 ? 9.410 2.410 -8.935 1.00 94.00 104 ILE A C 1
ATOM 817 O O . ILE A 1 104 ? 9.487 3.482 -8.338 1.00 94.00 104 ILE A O 1
ATOM 821 N N . LEU A 1 105 ? 8.855 1.306 -8.421 1.00 95.38 105 LEU A N 1
ATOM 822 C CA . LEU A 1 105 ? 8.236 1.227 -7.094 1.00 95.38 105 LEU A CA 1
ATOM 823 C C . LEU A 1 105 ? 9.257 1.480 -5.981 1.00 95.38 105 LEU A C 1
ATOM 825 O O . LEU A 1 105 ? 9.007 2.307 -5.107 1.00 95.38 105 LEU A O 1
ATOM 829 N N . VAL A 1 106 ? 10.430 0.842 -6.054 1.00 95.56 106 VAL A N 1
ATOM 830 C CA . VAL A 1 106 ? 11.554 1.081 -5.129 1.00 95.56 106 VAL A CA 1
ATOM 831 C C . VAL A 1 106 ? 12.049 2.529 -5.221 1.00 95.56 106 VAL A C 1
ATOM 833 O O . VAL A 1 106 ? 12.493 3.105 -4.231 1.00 95.56 106 VAL A O 1
ATOM 836 N N . GLY A 1 107 ? 11.946 3.139 -6.403 1.00 96.19 107 GLY A N 1
ATOM 837 C CA . GLY A 1 107 ? 12.306 4.531 -6.654 1.00 96.19 107 GLY A CA 1
ATOM 838 C C . GLY A 1 107 ? 11.217 5.565 -6.341 1.00 96.19 107 GLY A C 1
ATOM 839 O O . GLY A 1 107 ? 11.409 6.738 -6.673 1.00 96.19 107 GLY A O 1
ATOM 840 N N . ILE A 1 108 ? 10.058 5.194 -5.780 1.00 97.31 108 ILE A N 1
ATOM 841 C CA . ILE A 1 108 ? 9.077 6.184 -5.305 1.00 97.31 108 ILE A CA 1
ATOM 842 C C . ILE A 1 108 ? 9.569 6.747 -3.972 1.00 97.31 108 ILE A C 1
ATOM 844 O O . ILE A 1 108 ? 9.772 6.021 -3.001 1.00 97.31 108 ILE A O 1
ATOM 848 N N . THR A 1 109 ? 9.762 8.061 -3.914 1.00 97.19 109 THR A N 1
ATOM 849 C CA . THR A 1 109 ? 10.290 8.717 -2.712 1.00 97.19 109 THR A CA 1
ATOM 850 C C . THR A 1 109 ? 9.223 8.884 -1.628 1.00 97.19 109 THR A C 1
ATOM 852 O O . THR A 1 109 ? 8.027 8.977 -1.911 1.00 97.19 109 THR A O 1
ATOM 855 N N . HIS A 1 110 ? 9.647 9.027 -0.368 1.00 95.00 110 HIS A N 1
ATOM 856 C CA . HIS A 1 110 ? 8.730 9.365 0.727 1.00 95.00 110 HIS A CA 1
ATOM 857 C C . HIS A 1 110 ? 7.982 10.688 0.495 1.00 95.00 110 HIS A C 1
ATOM 859 O O . HIS A 1 110 ? 6.827 10.804 0.893 1.00 95.00 110 HIS A O 1
ATOM 865 N N . GLU A 1 111 ? 8.600 11.664 -0.177 1.00 96.69 111 GLU A N 1
ATOM 866 C CA . GLU A 1 111 ? 7.944 12.926 -0.542 1.00 96.69 111 GLU A CA 1
ATOM 867 C C . GLU A 1 111 ? 6.793 12.698 -1.536 1.00 96.69 111 GLU A C 1
ATOM 869 O O . GLU A 1 111 ? 5.711 13.271 -1.399 1.00 96.69 111 GLU A O 1
ATOM 874 N N . GLU A 1 112 ? 6.995 11.834 -2.529 1.00 97.12 112 GLU A N 1
ATOM 875 C CA . GLU A 1 112 ? 5.949 11.471 -3.486 1.00 97.12 112 GLU A CA 1
ATOM 876 C C . GLU A 1 112 ? 4.808 10.699 -2.823 1.00 97.12 112 GLU A C 1
ATOM 878 O O . GLU A 1 112 ? 3.639 10.978 -3.097 1.00 97.12 112 GLU A O 1
ATOM 883 N N . ILE A 1 113 ? 5.128 9.795 -1.893 1.00 95.69 113 ILE A N 1
ATOM 884 C CA . ILE A 1 113 ? 4.119 9.115 -1.075 1.00 95.69 113 ILE A CA 1
ATOM 885 C C . ILE A 1 113 ? 3.350 10.119 -0.208 1.00 95.69 113 ILE A C 1
ATOM 887 O O . ILE A 1 113 ? 2.122 10.068 -0.171 1.00 95.69 113 ILE A O 1
ATOM 891 N N . ALA A 1 114 ? 4.020 11.083 0.429 1.00 94.50 114 ALA A N 1
ATOM 892 C CA . ALA A 1 114 ? 3.347 12.125 1.206 1.00 94.50 114 ALA A CA 1
ATOM 893 C C . ALA A 1 114 ? 2.357 12.930 0.342 1.00 94.50 114 ALA A C 1
ATOM 895 O O . ALA A 1 114 ? 1.216 13.148 0.747 1.00 94.50 114 ALA A O 1
ATOM 896 N N . LYS A 1 115 ? 2.732 13.272 -0.900 1.00 95.50 115 LYS A N 1
ATOM 897 C CA . LYS A 1 115 ? 1.823 13.920 -1.865 1.00 95.50 115 LYS A CA 1
ATOM 898 C C . LYS A 1 115 ? 0.604 13.052 -2.203 1.00 95.50 115 LYS A C 1
ATOM 900 O O . LYS A 1 115 ? -0.474 13.603 -2.429 1.00 95.50 115 LYS A O 1
ATOM 905 N N . CYS A 1 116 ? 0.738 11.723 -2.219 1.00 95.62 116 CYS A N 1
ATOM 906 C CA . CYS A 1 116 ? -0.393 10.802 -2.393 1.00 95.62 116 CYS A CA 1
ATOM 907 C C . CYS A 1 116 ? -1.376 10.894 -1.215 1.00 95.62 116 CYS A C 1
ATOM 909 O O . CYS A 1 116 ? -2.583 11.012 -1.432 1.00 95.62 116 CYS A O 1
ATOM 911 N N . TYR A 1 117 ? -0.873 10.933 0.024 1.00 93.31 117 TYR A N 1
ATOM 912 C CA . TYR A 1 117 ? -1.703 11.138 1.219 1.00 93.31 117 TYR A CA 1
ATOM 913 C C . TYR A 1 117 ? -2.394 12.507 1.231 1.00 93.31 117 TYR A C 1
ATOM 915 O O . TYR A 1 117 ? -3.583 12.581 1.543 1.00 93.31 117 TYR A O 1
ATOM 923 N N . THR A 1 118 ? -1.693 13.579 0.844 1.00 93.94 118 THR A N 1
ATOM 924 C CA . THR A 1 118 ? -2.290 14.918 0.699 1.00 93.94 118 THR A CA 1
ATOM 925 C C . THR A 1 118 ? -3.420 14.917 -0.327 1.00 93.94 118 THR A C 1
ATOM 927 O O . THR A 1 118 ? -4.504 15.419 -0.044 1.00 93.94 118 THR A O 1
ATOM 930 N N . LYS A 1 119 ? -3.206 14.313 -1.505 1.00 93.56 119 LYS A N 1
ATOM 931 C CA . LYS A 1 119 ? -4.246 14.205 -2.543 1.00 93.56 119 LYS A CA 1
ATOM 932 C C . LYS A 1 119 ? -5.466 13.405 -2.092 1.00 93.56 119 LYS A C 1
ATOM 934 O O . LYS A 1 119 ? -6.566 13.709 -2.534 1.00 93.56 119 LYS A O 1
ATOM 939 N N . SER A 1 120 ? -5.262 12.433 -1.208 1.00 92.50 120 SER A N 1
ATOM 940 C CA . SER A 1 120 ? -6.328 11.589 -0.656 1.00 92.50 120 SER A CA 1
ATOM 941 C C . SER A 1 120 ? -7.035 12.213 0.555 1.00 92.50 120 SER A C 1
ATOM 943 O O . SER A 1 120 ? -7.923 11.596 1.130 1.00 92.50 120 SER A O 1
ATOM 945 N N . GLY A 1 121 ? -6.638 13.421 0.976 1.00 90.38 121 GLY A N 1
ATOM 946 C CA . GLY A 1 121 ? -7.279 14.157 2.069 1.00 90.38 121 GLY A CA 1
ATOM 947 C C . GLY A 1 121 ? -6.797 13.814 3.484 1.00 90.38 121 GLY A C 1
ATOM 948 O O . GLY A 1 121 ? -7.322 14.378 4.440 1.00 90.38 121 GLY A O 1
ATOM 949 N N . TYR A 1 122 ? -5.787 12.951 3.652 1.00 85.19 122 TYR A N 1
ATOM 950 C CA . TYR A 1 122 ? -5.268 12.587 4.985 1.00 85.19 122 TYR A CA 1
ATOM 951 C C . TYR A 1 122 ? -4.340 13.633 5.596 1.00 85.19 122 TYR A C 1
ATOM 953 O O . TYR A 1 122 ? -4.199 13.703 6.814 1.00 85.19 122 TYR A O 1
ATOM 961 N N . MET A 1 123 ? -3.676 14.425 4.757 1.00 81.25 123 MET A N 1
ATOM 962 C CA . MET A 1 123 ? -2.762 15.477 5.193 1.00 81.25 123 MET A CA 1
ATOM 963 C C . MET A 1 123 ? -3.281 16.813 4.670 1.00 81.25 123 MET A C 1
ATOM 965 O O . MET A 1 123 ? -3.298 17.041 3.461 1.00 81.25 123 MET A O 1
ATOM 969 N N . GLY A 1 124 ? -3.738 17.682 5.573 1.00 64.12 124 GLY A N 1
ATOM 970 C CA . GLY A 1 124 ? -4.200 19.025 5.221 1.00 64.12 124 GLY A CA 1
ATOM 971 C C . GLY A 1 124 ? -3.057 19.933 4.753 1.00 64.12 124 GLY A C 1
ATOM 972 O O . GLY A 1 124 ? -1.909 19.759 5.159 1.00 64.12 124 GLY A O 1
ATOM 973 N N . GLN A 1 125 ? -3.386 20.940 3.935 1.00 52.31 125 GLN A N 1
ATOM 974 C CA . GLN A 1 125 ? -2.515 22.083 3.630 1.00 52.31 125 GLN A CA 1
ATOM 975 C C . GLN A 1 125 ? -2.399 22.999 4.861 1.00 52.31 125 GLN A C 1
ATOM 977 O O . GLN A 1 125 ? -2.911 24.113 4.873 1.00 52.31 125 GLN A O 1
ATOM 982 N N . TYR A 1 126 ? -1.784 22.508 5.931 1.00 47.56 126 TYR A N 1
ATOM 983 C CA . TYR A 1 126 ? -1.411 23.320 7.086 1.00 47.56 126 TYR A CA 1
ATOM 984 C C . TYR A 1 126 ? 0.029 22.983 7.479 1.00 47.56 126 TYR A C 1
ATOM 986 O O . TYR A 1 126 ? 0.288 22.372 8.513 1.00 47.56 126 TYR A O 1
ATOM 994 N N . MET A 1 127 ? 0.952 23.362 6.595 1.00 41.12 127 MET A N 1
ATOM 995 C CA . MET A 1 127 ? 2.331 23.728 6.918 1.00 41.12 127 MET A CA 1
ATOM 996 C C . MET A 1 127 ? 2.625 25.060 6.239 1.00 41.12 127 MET A C 1
ATOM 998 O O . MET A 1 127 ? 2.283 25.176 5.040 1.00 41.12 127 MET A O 1
#

Mean predicted aligned error: 6.5 Å

Sequence (127 aa):
MYNNDAESFTTNVVTGVQSGWLQRGSVLVADNSAVHTGGRNTDLEQWLWDNFQIFLLWLPARTPEWNPIEFAWNILVARLGVFSLELAGIILGSHSLVVAADMILVGITHEEIAKCYTKSGYMGQYM

InterPro domains:
  IPR036397 Ribonuclease H superfamily [G3DSA:3.30.420.10] (4-121)
  IPR038717 Tc1-like transposase, DDE domain [PF13358] (23-80)

Secondary structure (DSSP, 8-state):
---SSHHHHHHHHHHHHHTTSS-TT-EEEEE--HHHHSGGGGGHHHHHHHHH--EEEEEPTT-GGG-HHHHHHHHHHHHHHTS-HHHHHHHH-TTHHHHHHHHHHHT--HHHHHHHHHHTTSS-S--

pLDDT: mean 86.5, std 12.51, range [34.38, 97.31]

Foldseek 3Di:
DQDLALVSVLVVVVVCVVVVVQAAPAEAEDEPDCRCCDDPNVCVQVCCCPPGVYHYHYDDPPPVQLPLVVQLVVQLVVQLVPDDVVVLCVPVNPPSVVVSSVVSSVPQDPVSSVVSNVSNVNDDPDD

Solvent-accessible surface area (backbone atoms only — not comparable to full-atom values): 7339 Å² total; per-residue (Å²): 134,91,58,99,40,36,67,50,52,52,49,53,53,52,49,30,42,76,72,57,76,44,39,72,74,38,74,48,76,42,68,63,47,68,46,59,56,34,81,84,32,65,54,45,54,59,51,36,36,76,77,44,48,25,45,69,46,73,41,66,85,93,48,62,68,59,38,38,64,56,49,54,50,48,51,48,53,58,55,52,73,72,49,57,64,67,61,32,39,72,75,59,34,84,64,25,68,59,54,49,49,50,56,46,59,74,64,58,48,72,69,58,53,50,52,22,33,35,70,27,65,77,43,74,100,79,130

Organism: NCBI:txid382360

Nearest PDB structures (foldseek):
  4n03-a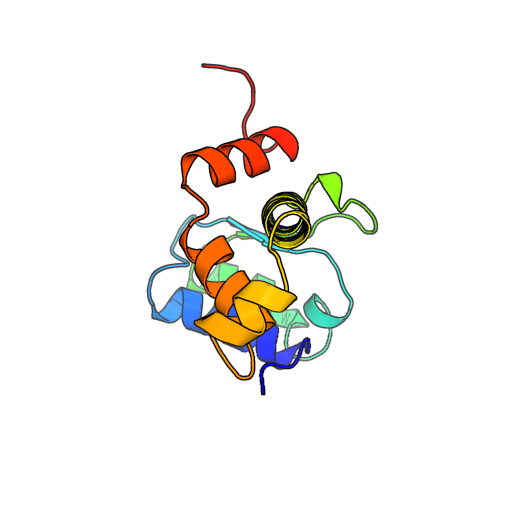ssembly1_A  TM=4.746E-01  e=2.121E+00  Thermomonospora curvata DSM 43183
  4ru0-assembly2_B  TM=4.005E-01  e=6.140E+00  Pseudomonas protegens Pf-5
  8ssf-assembly1_B-2  TM=2.088E-01  e=2.121E+00  Hydrogenobacter thermophilus TK-6

=== Feature glossary ===
Legend for the data blocks above and below:

— What the protein is —

The amino-acid sequence is the protein's primary structure: the linear order of residues from the N-terminus to the C-terminus, written in one-letter code. Everything else here — the 3D coordinates, the secondary structure, the domain annotations — is ultimately a consequence of this string.

Functional annotations link the protein to curated databases. InterPro entries identify conserved domains and families by matching the sequence against member-database signatures (Pfam, PROSITE, CDD, …). Gene Ontology (GO) terms describe molecular function, biological process, and cellular component in a controlled vocabulary. CATH places the structure in a hierarchical fold classification (Class/Architecture/Topology/Homologous-superfamily). The organism is the source species.

— Where its atoms are —

Atomic coordinates in PDBx/mmCIF format — the same representation the Protein Data Bank distributes. Each line of the _atom_site loop places one backbone atom in Cartesian space (units: ångströms, origin: arbitrary).

The six renders are orthographic views along the three Cartesian axes in both directions. Representation (cartoon, sticks, or surface) and color scheme (sequence-rainbow or by-chain) vary across proteins so the training set covers all the common visualization conventions.

— Local backbone conformation —

Eight-state secondary structure (DSSP): H is the canonical α-helix, G the tighter 3₁₀-helix, I the wider π-helix; E/B are β-structure, T and S are turns and bends, and '-' is everything else. DSSP derives these from the pattern of main-chain N–H···O=C hydrogen bonds, not from the sequence.

Three-state secondary structure (P-SEA) collapses the eight DSSP classes into helix (a), strand (b), and coil (c). P-SEA assigns these from Cα geometry alone — distances and angles — without requiring backbone oxygens, so it works on any Cα trace.

φ (phi) and ψ (psi) are the two rotatable backbone dihedrals per residue: φ is the C(i-1)–N–Cα–C torsion, ψ is the N–Cα–C–N(i+1) torsion, both in degrees on (−180°, 180°]. α-helical residues cluster near (−60°, −45°); β-strand residues near (−120°, +130°). A Ramachandran plot is simply a scatter of (φ, ψ) for every residue.

— Global shape and packing —

The geometric summary reports three shape descriptors. Rg (radius of gyration) measures how spread out the Cα atoms are about their centre of mass; compact globular proteins have small Rg, elongated or unfolded ones large. Cα contacts (<8 Å, |i−j|>4) count long-range residue pairs in spatial proxim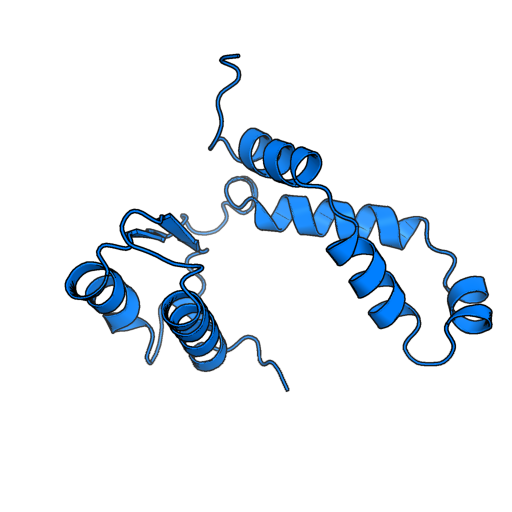ity — high for tightly packed folds, near zero 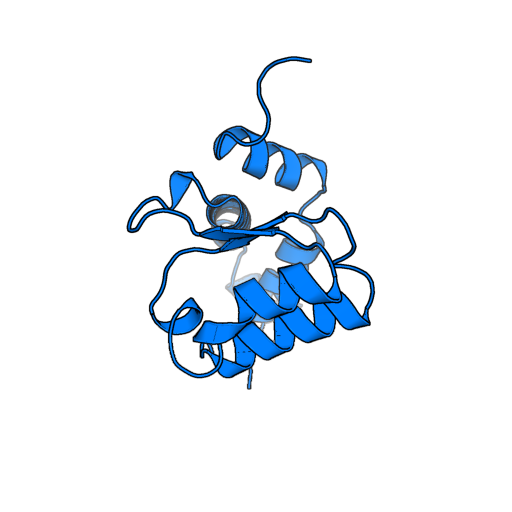for rods or random coil. The bounding-box extents give the protein's footprint along x, y, z in Å.

SASA measures how much of the protein is reachable by solvent. It is computed by rolling a water-sized probe over the atomic surface and summing the exposed area (Å²). Per-residue SASA distinguishes core (buried, low SASA) from surface (exposed, high SASA) residues; total SASA is a whole-molecule size measure.

Plot images: a cont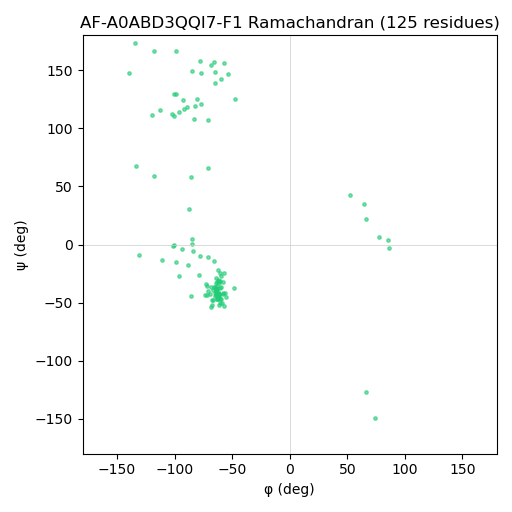act map (which residues are close in 3D, as an N×N binary image), a Ramachandran scatter (backbone torsion angles, revealing secondary-structure composition at a glance), and — for AlphaFold structures — a PAE heatmap (pairwise prediction confidence).

— Structural neighborhood —

A 3Di character summarizes, for each residue, the relative orientation of the Cα frame of its nearest spatial neighbor. Because it encodes fold topology rather than chemistry, 3Di alignments detect remote structural similarity that sequence alignment misses.

The Foldseek neighbor list gives the closest experimentally determined structures in the PDB, ranked by structural alignment. TM-score near 1 means near-identical fold; near 0.3 means only rough topology match. This is how one finds what a novel AlphaFold prediction most resembles in the solved-structure universe.

— Confidence and disorder —

For AlphaFold models, the B-factor field carries pLDDT — the model's own estimate of local accuracy on a 0–100 scale. Regions with pLDDT<50 should be treated as essentially unmodeled; they often correspond to intrinsically disordered segments.

Crystallographic B-factors measure how much each atom's electron density is smeared out, in Å². They rise in mobile loops and surface residues and fall in the buried interior. In AlphaFold models this column is repurposed to hold pLDDT instead.

Predicted Aligned Error (PAE) is an AlphaFold confidence matrix: entry (i, j) is the expected error in the position of residue j, in ångströms, when the prediction is superimposed on the true structure at residue i. Low PAE within a block of residues means that block is internally rigid and well-predicted; high PAE between two blocks means their relative placement is uncertain even if 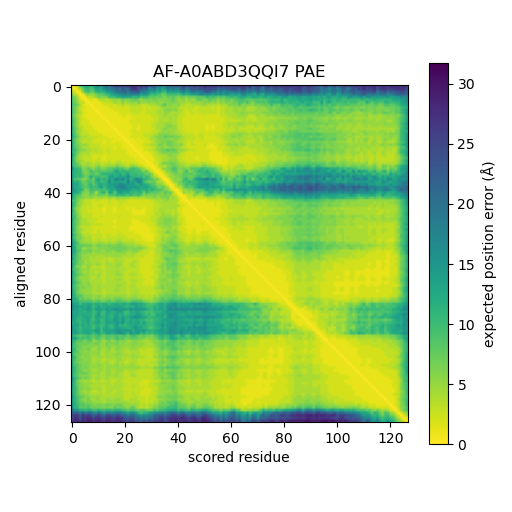each block individually is confident.